Protein AF-A0A397VUZ9-F1 (afdb_monomer_lite)

Radius of gyration: 14.92 Å; chains: 1; bounding box: 32×34×38 Å

InterPro domains:
  IPR029058 Alpha/Beta hydrolase fold [G3DSA:3.40.50.1820] (1-97)

Structure (mmCIF, N/CA/C/O backbone):
data_AF-A0A397VUZ9-F1
#
_entry.id   AF-A0A397VUZ9-F1
#
loop_
_atom_site.group_PDB
_atom_site.id
_atom_site.type_symbol
_atom_site.label_atom_id
_atom_site.label_alt_id
_atom_site.label_comp_id
_atom_site.label_asym_id
_atom_site.label_entity_id
_atom_site.label_seq_id
_atom_site.pdbx_PDB_ins_code
_atom_site.Cartn_x
_atom_site.Cartn_y
_atom_site.Cartn_z
_atom_site.occupancy
_atom_site.B_iso_or_equiv
_atom_site.auth_seq_id
_atom_site.auth_comp_id
_atom_site.auth_asym_id
_atom_site.auth_atom_id
_atom_site.pdbx_PDB_model_num
ATOM 1 N N . VAL A 1 1 ? -0.074 19.258 12.856 1.00 52.62 1 VAL A N 1
ATOM 2 C CA . VAL A 1 1 ? -1.100 18.953 11.831 1.00 52.62 1 VAL A CA 1
ATOM 3 C C . VAL A 1 1 ? -1.509 17.497 11.993 1.00 52.62 1 VAL A C 1
ATOM 5 O O . VAL A 1 1 ? -0.643 16.651 11.869 1.00 52.62 1 VAL A O 1
ATOM 8 N N . ASN A 1 2 ? -2.749 17.236 12.419 1.00 82.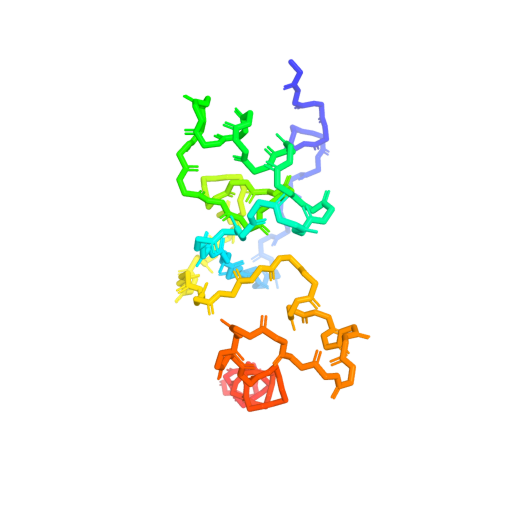62 2 ASN A N 1
ATOM 9 C CA . ASN A 1 2 ? -3.434 15.926 12.432 1.00 82.62 2 ASN A CA 1
ATOM 10 C C . ASN A 1 2 ? -4.866 16.137 12.982 1.00 82.62 2 ASN A C 1
ATOM 12 O O . ASN A 1 2 ? -5.248 15.557 13.995 1.00 82.62 2 ASN A O 1
ATOM 16 N N . TYR A 1 3 ? -5.595 17.113 12.431 1.00 94.25 3 TYR A N 1
ATOM 17 C CA . TYR A 1 3 ? -6.919 17.477 12.953 1.00 94.25 3 TYR A CA 1
ATOM 18 C C . TYR A 1 3 ? -7.925 16.349 12.697 1.00 94.25 3 TYR A C 1
ATOM 20 O O . TYR A 1 3 ? -8.579 15.893 13.625 1.00 94.25 3 TYR A O 1
ATOM 28 N N . PHE A 1 4 ? -7.942 15.816 11.471 1.00 94.38 4 PHE A N 1
ATOM 29 C CA . PHE A 1 4 ? -8.862 14.759 11.061 1.00 94.38 4 PHE A CA 1
ATOM 30 C C . PHE A 1 4 ? -8.804 13.515 11.965 1.00 94.38 4 PHE A C 1
ATOM 32 O O . PHE A 1 4 ? -9.823 13.173 12.555 1.00 94.38 4 PHE A O 1
ATOM 39 N N . ASN A 1 5 ? -7.631 12.896 12.180 1.00 91.94 5 ASN A N 1
ATOM 40 C CA . ASN A 1 5 ? -7.564 11.659 12.981 1.00 91.94 5 ASN A CA 1
ATOM 41 C C . ASN A 1 5 ? -7.902 11.881 14.465 1.00 91.94 5 ASN A C 1
ATOM 43 O O . ASN A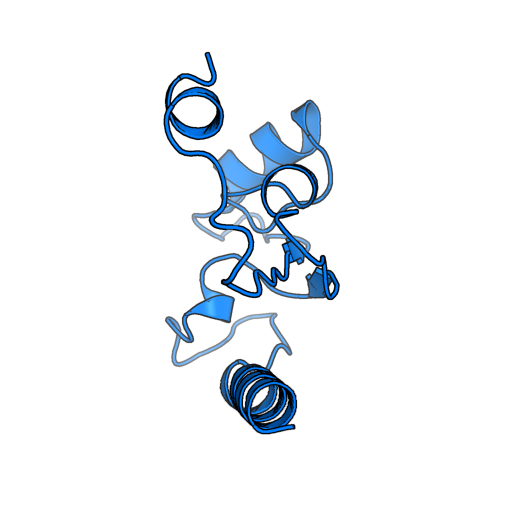 1 5 ? -8.269 10.937 15.155 1.00 91.94 5 ASN A O 1
ATOM 47 N N . LYS A 1 6 ? -7.767 13.113 14.978 1.00 92.94 6 LYS A N 1
ATOM 48 C CA . LYS A 1 6 ? -8.186 13.457 16.348 1.00 92.94 6 LYS A CA 1
ATOM 49 C C . LYS A 1 6 ? -9.693 13.668 16.448 1.00 92.94 6 LYS A C 1
ATOM 51 O O . LYS A 1 6 ? -10.283 13.347 17.473 1.00 92.94 6 LYS A O 1
ATOM 56 N N . SER A 1 7 ? -10.292 14.241 15.409 1.00 96.12 7 SER A N 1
ATOM 57 C CA . SER A 1 7 ? -11.716 14.571 15.370 1.00 96.12 7 SER A CA 1
ATOM 58 C C . SER A 1 7 ? -12.596 13.394 14.956 1.00 96.12 7 SER A C 1
ATOM 60 O O . SER A 1 7 ? -13.778 13.400 15.283 1.00 96.12 7 SER A O 1
ATOM 62 N N . ILE A 1 8 ? -12.041 12.401 14.256 1.00 94.62 8 ILE A N 1
ATOM 63 C CA . ILE A 1 8 ? -12.780 11.269 13.687 1.00 94.62 8 ILE A CA 1
ATOM 64 C C . ILE A 1 8 ? -12.253 9.954 14.287 1.00 94.62 8 ILE A C 1
ATOM 66 O O . ILE A 1 8 ? -11.432 9.274 13.667 1.00 94.62 8 ILE A O 1
ATOM 70 N N . PRO A 1 9 ? -12.671 9.596 15.516 1.00 94.62 9 PRO A N 1
ATOM 71 C CA . PRO A 1 9 ? -12.300 8.321 16.117 1.00 94.62 9 PRO A CA 1
ATOM 72 C C . PRO A 1 9 ? -13.008 7.147 15.425 1.00 94.62 9 PRO A C 1
ATOM 74 O O . PRO A 1 9 ? -14.120 7.278 14.913 1.00 94.62 9 PRO A O 1
ATOM 77 N N . ASN A 1 10 ? -12.373 5.973 15.458 1.00 96.06 10 ASN A N 1
ATOM 78 C CA . ASN A 1 10 ? -12.963 4.735 14.952 1.00 96.06 10 ASN A CA 1
ATOM 79 C C . ASN A 1 10 ? -14.192 4.323 15.771 1.00 96.06 10 ASN A C 1
ATOM 81 O O . ASN A 1 10 ? -14.203 4.434 16.999 1.00 96.06 10 ASN A O 1
ATOM 85 N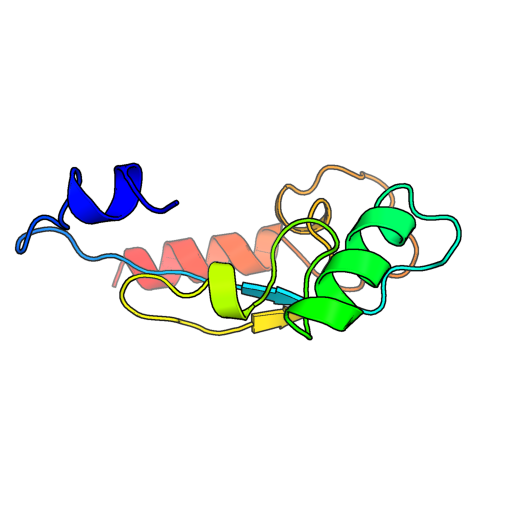 N . ASN A 1 11 ? -15.204 3.781 15.094 1.00 97.50 11 ASN A N 1
ATOM 86 C CA . ASN A 1 11 ? -16.355 3.186 15.761 1.00 97.50 11 ASN A CA 1
ATOM 87 C C . ASN A 1 11 ? -15.990 1.771 16.259 1.00 97.50 11 ASN A C 1
ATOM 89 O O . ASN A 1 11 ? -15.548 0.956 15.449 1.00 97.50 11 ASN A O 1
ATOM 93 N N . PRO A 1 12 ? -16.207 1.433 17.545 1.00 96.81 12 PRO A N 1
ATOM 94 C CA . PRO A 1 12 ? -15.841 0.123 18.090 1.00 96.81 12 PRO A CA 1
ATOM 95 C C . PRO A 1 12 ? -16.612 -1.060 17.479 1.00 96.81 12 PRO A C 1
ATOM 97 O O . PRO A 1 12 ? -16.176 -2.196 17.623 1.00 96.81 12 PRO A O 1
ATOM 100 N N . SER A 1 13 ? -17.742 -0.818 16.807 1.00 97.75 13 SER A N 1
ATOM 101 C CA . SER A 1 13 ? -18.546 -1.862 16.146 1.00 97.75 13 SER A CA 1
ATOM 102 C C . SER A 1 13 ? -18.145 -2.115 14.687 1.00 97.75 13 SER A C 1
ATOM 104 O O . SER A 1 13 ? -18.775 -2.928 14.017 1.00 97.75 13 SER A O 1
ATOM 106 N N . VAL A 1 14 ? -17.137 -1.405 14.169 1.00 97.75 14 VAL A N 1
ATOM 107 C CA . VAL A 1 14 ? -16.679 -1.521 12.778 1.00 97.75 14 VAL A CA 1
ATOM 108 C C . VAL A 1 14 ? -15.280 -2.125 12.755 1.00 97.75 14 VAL A C 1
ATOM 110 O O . VAL A 1 14 ? -14.377 -1.663 13.452 1.00 97.75 14 VAL A O 1
ATOM 113 N N . ALA A 1 15 ? -15.087 -3.148 11.927 1.00 97.25 15 ALA A N 1
ATOM 114 C CA . ALA A 1 15 ? -13.769 -3.701 11.665 1.00 97.25 15 ALA A CA 1
ATOM 115 C C . ALA A 1 15 ? -13.046 -2.857 10.603 1.00 97.25 15 ALA A C 1
ATOM 117 O O . ALA A 1 15 ? -13.563 -2.640 9.508 1.00 97.25 15 ALA A O 1
ATOM 118 N N . TYR A 1 16 ? -11.844 -2.381 10.929 1.00 97.81 16 TYR A N 1
ATOM 119 C CA . TYR A 1 16 ? -10.998 -1.595 10.031 1.00 97.81 16 TYR A CA 1
ATOM 120 C C . TYR A 1 16 ? -9.771 -2.413 9.642 1.00 97.81 16 TYR A C 1
ATOM 122 O O . TYR A 1 16 ? -9.064 -2.914 10.518 1.00 97.81 16 TYR A O 1
ATOM 130 N N . TYR A 1 17 ? -9.489 -2.490 8.346 1.00 98.00 17 TYR A N 1
ATOM 131 C CA . TYR A 1 17 ? -8.325 -3.174 7.792 1.00 98.00 17 TYR A CA 1
ATOM 132 C C . TYR A 1 17 ? -7.602 -2.241 6.832 1.00 98.00 17 TYR A C 1
ATOM 134 O O . TYR A 1 17 ? -8.246 -1.437 6.152 1.00 98.00 17 TYR A O 1
ATOM 142 N N . SER A 1 18 ? -6.281 -2.361 6.742 1.00 98.12 18 SER A N 1
ATOM 143 C CA . SER A 1 18 ? -5.528 -1.645 5.717 1.00 98.12 18 SER A CA 1
ATOM 144 C C . SER A 1 18 ? -4.376 -2.465 5.156 1.00 98.12 18 SER A C 1
ATOM 146 O O . SER A 1 18 ? -3.813 -3.339 5.817 1.00 98.12 18 SER A O 1
ATOM 148 N N . TYR A 1 19 ? -4.034 -2.150 3.913 1.00 98.19 19 TYR A N 1
ATOM 149 C CA . TYR A 1 19 ? -2.844 -2.622 3.224 1.00 98.19 19 TYR A CA 1
ATOM 150 C C . TYR A 1 19 ? -2.030 -1.392 2.827 1.00 98.19 19 TYR A C 1
ATOM 152 O O . TYR A 1 19 ? -2.596 -0.366 2.452 1.00 98.19 19 TYR A O 1
ATOM 160 N N . GLY A 1 20 ? -0.709 -1.481 2.937 1.00 98.00 20 GLY A N 1
ATOM 161 C CA . GLY A 1 20 ? 0.194 -0.492 2.348 1.00 98.00 20 GLY A CA 1
ATOM 162 C C . GLY A 1 20 ? 0.681 -0.973 0.990 1.00 98.00 20 GLY A C 1
ATOM 163 O O . GLY A 1 20 ? 0.549 -2.151 0.675 1.00 98.00 20 GLY A O 1
ATOM 164 N N . ALA A 1 21 ? 1.310 -0.088 0.230 1.00 97.62 21 ALA A N 1
ATOM 165 C CA . ALA A 1 21 ? 2.010 -0.447 -0.992 1.00 97.62 21 ALA A CA 1
ATOM 166 C C . ALA A 1 21 ? 3.427 0.131 -0.970 1.00 97.62 21 ALA A C 1
ATOM 168 O O . ALA A 1 21 ? 3.676 1.191 -0.384 1.00 97.62 21 ALA A O 1
ATOM 169 N N . SER A 1 22 ? 4.376 -0.590 -1.560 1.00 97.38 22 SER A N 1
ATOM 170 C CA . SER A 1 22 ? 5.700 -0.046 -1.827 1.00 97.38 22 SER A CA 1
ATOM 171 C C . SER A 1 22 ? 6.382 -0.765 -2.973 1.00 97.38 22 SER A C 1
ATOM 173 O O . SER A 1 22 ? 6.369 -1.988 -3.050 1.00 97.38 22 SER A O 1
ATOM 175 N N . THR A 1 23 ? 7.041 0.005 -3.829 1.00 95.12 23 THR A N 1
ATOM 176 C CA . THR A 1 23 ? 7.897 -0.523 -4.888 1.00 95.12 23 THR A CA 1
ATOM 177 C C . THR A 1 23 ? 9.017 0.466 -5.209 1.00 95.12 23 THR A C 1
ATOM 179 O O . THR A 1 23 ? 9.053 1.593 -4.701 1.00 95.12 23 THR A O 1
ATOM 182 N N . ASN A 1 24 ? 9.957 0.059 -6.057 1.00 94.31 24 ASN A N 1
ATOM 183 C CA . ASN A 1 24 ? 10.919 0.980 -6.647 1.00 94.31 24 ASN A CA 1
ATOM 184 C C . ASN A 1 24 ? 10.267 1.699 -7.829 1.00 94.31 24 ASN A C 1
ATOM 186 O O . ASN A 1 24 ? 10.197 1.170 -8.935 1.00 94.31 24 ASN A O 1
ATOM 190 N N . VAL A 1 25 ? 9.808 2.926 -7.589 1.00 93.25 25 VAL A N 1
ATOM 191 C CA . VAL A 1 25 ? 9.220 3.763 -8.637 1.00 93.25 25 VAL A CA 1
ATOM 192 C C . VAL A 1 25 ? 10.319 4.185 -9.628 1.00 93.25 25 VAL A C 1
ATOM 194 O O . VAL A 1 25 ? 11.326 4.763 -9.205 1.00 93.25 25 VAL A O 1
ATOM 197 N N . PRO A 1 26 ? 10.169 3.917 -10.938 1.00 92.06 26 PRO A N 1
ATOM 198 C CA . PRO A 1 26 ? 11.193 4.244 -11.925 1.00 92.06 26 PRO A CA 1
ATOM 199 C C . PRO A 1 26 ? 11.251 5.749 -12.222 1.00 92.06 26 PRO A C 1
ATOM 201 O O . PRO A 1 26 ? 10.244 6.443 -12.113 1.00 92.06 26 PRO A O 1
ATOM 204 N N . ILE A 1 27 ? 12.409 6.251 -12.672 1.00 94.50 27 ILE A N 1
ATOM 205 C CA . ILE A 1 27 ? 12.658 7.694 -12.884 1.00 94.50 27 ILE A CA 1
ATOM 206 C C . ILE A 1 27 ? 11.726 8.359 -13.908 1.00 94.50 27 ILE A C 1
ATOM 208 O O . ILE A 1 27 ? 11.437 9.547 -13.805 1.00 94.50 27 ILE A O 1
ATOM 212 N N . TRP A 1 28 ? 11.230 7.594 -14.881 1.00 90.62 28 TRP A N 1
ATOM 213 C CA . TRP A 1 28 ? 10.262 8.059 -15.881 1.00 90.62 28 TRP A CA 1
ATOM 214 C C . TRP A 1 28 ? 8.812 8.054 -15.381 1.00 90.62 28 TRP A C 1
ATOM 216 O O . TRP A 1 28 ? 7.938 8.583 -16.066 1.00 90.62 28 TRP A O 1
ATOM 226 N N . SER A 1 29 ? 8.528 7.462 -14.215 1.00 90.81 29 SER A N 1
ATOM 227 C CA . SER A 1 29 ? 7.187 7.507 -13.640 1.00 90.81 29 SER A CA 1
ATOM 228 C C . SER A 1 29 ? 6.881 8.922 -13.142 1.00 90.81 29 SER A C 1
ATOM 230 O O . SER A 1 29 ? 7.701 9.525 -12.448 1.00 90.81 29 SER A O 1
ATOM 232 N N . PRO A 1 30 ? 5.678 9.454 -13.395 1.00 92.31 30 PRO A N 1
ATOM 233 C CA . PRO A 1 30 ? 5.250 10.725 -12.806 1.00 92.31 30 PRO A CA 1
ATOM 234 C C . PRO A 1 30 ? 5.139 10.670 -11.271 1.00 92.31 30 PRO A C 1
ATOM 236 O O . PRO A 1 30 ? 5.076 11.718 -10.635 1.00 92.31 30 PRO A O 1
ATOM 239 N N . LEU A 1 31 ? 5.152 9.475 -10.667 1.00 94.69 31 LEU A N 1
ATOM 240 C CA . LEU A 1 31 ? 5.223 9.294 -9.215 1.00 94.69 31 LEU A CA 1
ATOM 241 C C . LEU A 1 31 ? 6.648 9.460 -8.656 1.00 94.69 31 LEU A C 1
ATOM 243 O O . LEU A 1 31 ? 6.824 9.514 -7.441 1.00 94.69 31 LEU A O 1
ATOM 247 N N . TYR A 1 32 ? 7.679 9.534 -9.508 1.00 96.31 32 TYR A N 1
ATOM 248 C CA . TYR A 1 32 ? 9.075 9.477 -9.068 1.00 96.31 32 TYR A CA 1
ATOM 249 C C . TYR A 1 32 ? 9.474 10.636 -8.152 1.00 96.31 32 TYR A C 1
ATOM 251 O O . TYR A 1 32 ? 10.169 10.437 -7.158 1.00 96.31 32 TYR A O 1
ATOM 259 N N . PHE A 1 33 ? 9.032 11.856 -8.460 1.00 98.00 33 PHE A N 1
ATOM 260 C CA . PHE A 1 33 ? 9.420 13.027 -7.675 1.00 98.00 33 PHE A CA 1
ATOM 261 C C . PHE A 1 33 ? 8.887 12.956 -6.236 1.00 98.00 33 PHE A C 1
ATOM 263 O O . PHE A 1 33 ? 9.648 13.107 -5.280 1.00 98.00 33 PHE A O 1
ATOM 270 N N . SER A 1 34 ? 7.596 12.664 -6.066 1.00 98.19 34 SER A N 1
ATOM 271 C CA . SER A 1 34 ? 6.987 12.482 -4.745 1.00 98.19 34 SER A CA 1
ATOM 272 C C . SER A 1 34 ? 7.532 11.244 -4.034 1.00 98.19 34 SER A C 1
ATOM 274 O O . SER A 1 34 ? 7.817 11.322 -2.839 1.00 98.19 34 SER A O 1
ATOM 276 N N . TYR A 1 35 ? 7.778 10.151 -4.767 1.00 98.25 35 TYR A N 1
ATOM 277 C CA . TYR A 1 35 ? 8.426 8.951 -4.238 1.00 98.25 35 TYR A CA 1
ATOM 278 C C . TYR A 1 35 ? 9.740 9.273 -3.521 1.00 98.25 35 TYR A C 1
ATOM 280 O O . TYR A 1 35 ? 9.937 8.822 -2.394 1.00 98.25 35 TYR A O 1
ATOM 288 N N . GLN A 1 36 ? 10.624 10.067 -4.140 1.00 98.44 36 GLN A N 1
ATOM 289 C CA . GLN A 1 36 ? 11.921 10.422 -3.550 1.00 98.44 36 GLN A CA 1
ATOM 290 C C . GLN A 1 36 ? 11.759 11.248 -2.269 1.00 98.44 36 GLN A C 1
ATOM 292 O O . GLN A 1 36 ? 12.375 10.928 -1.254 1.00 98.44 36 GLN A O 1
ATOM 297 N N . ILE A 1 37 ? 10.875 12.253 -2.286 1.00 98.50 37 ILE A N 1
ATOM 298 C CA . ILE A 1 37 ? 10.603 13.100 -1.112 1.00 98.50 37 ILE A CA 1
ATOM 299 C C . ILE A 1 37 ? 10.088 12.258 0.059 1.00 98.50 37 ILE A C 1
ATOM 301 O O . ILE A 1 37 ? 10.531 12.425 1.196 1.00 98.50 37 ILE A O 1
ATOM 305 N N . ILE A 1 38 ? 9.136 11.361 -0.206 1.00 98.62 38 ILE A N 1
ATOM 306 C CA . ILE A 1 38 ? 8.553 10.503 0.828 1.00 98.62 38 ILE A CA 1
ATOM 307 C C . ILE A 1 38 ? 9.582 9.471 1.287 1.00 98.62 38 ILE A C 1
ATOM 309 O O . ILE A 1 38 ? 9.691 9.223 2.484 1.00 98.62 38 ILE A O 1
ATOM 313 N N . LYS A 1 39 ? 10.380 8.910 0.374 1.00 98.19 39 LYS A N 1
ATOM 314 C CA . LYS A 1 39 ? 11.432 7.943 0.706 1.00 98.19 39 LYS A CA 1
ATOM 315 C C . LYS A 1 39 ? 12.445 8.521 1.678 1.00 98.19 39 LYS A C 1
ATOM 317 O O . LYS A 1 39 ? 12.789 7.856 2.650 1.00 98.19 39 LYS A O 1
ATOM 322 N N . GLU A 1 40 ? 12.875 9.755 1.441 1.00 98.31 40 GLU A N 1
ATOM 323 C CA . GLU A 1 40 ? 13.809 10.461 2.316 1.00 98.31 40 GLU A CA 1
ATOM 324 C C . GLU A 1 40 ? 13.210 10.734 3.706 1.00 98.31 40 GLU A C 1
ATOM 326 O O . GLU A 1 40 ? 13.889 10.564 4.716 1.00 98.31 40 GLU A O 1
ATOM 331 N N . LYS A 1 41 ? 11.933 11.133 3.776 1.00 98.00 41 LYS A N 1
ATOM 332 C CA . LYS A 1 41 ? 11.298 11.568 5.035 1.00 98.00 41 LYS A CA 1
ATOM 333 C C . LYS A 1 41 ? 10.660 10.448 5.853 1.00 98.00 41 LYS A C 1
ATOM 335 O O . LYS A 1 41 ? 10.638 10.514 7.080 1.00 98.00 41 LYS A O 1
ATOM 340 N N . GLU A 1 42 ? 10.072 9.467 5.183 1.00 97.94 42 GLU A N 1
ATOM 341 C CA . GLU A 1 42 ? 9.169 8.473 5.775 1.00 97.94 42 GLU A CA 1
ATOM 342 C C . GLU A 1 42 ? 9.505 7.028 5.379 1.00 97.94 42 GLU A C 1
ATOM 344 O O . GLU A 1 42 ? 8.978 6.099 5.993 1.00 97.94 42 GLU A O 1
ATOM 349 N N . GLY A 1 43 ? 10.403 6.822 4.408 1.00 98.19 43 GLY A N 1
ATOM 350 C CA . GLY A 1 43 ? 10.874 5.501 3.997 1.00 98.19 43 GLY A CA 1
ATOM 351 C C . GLY A 1 43 ? 10.019 4.843 2.900 1.00 98.19 43 GLY A C 1
ATOM 352 O O . GLY A 1 43 ? 9.561 5.527 1.979 1.00 98.19 43 GLY A O 1
ATOM 353 N N . PRO A 1 44 ? 9.840 3.505 2.931 1.00 98.44 44 PRO A N 1
ATOM 354 C CA . PRO A 1 44 ? 9.101 2.769 1.904 1.00 98.44 44 PRO A CA 1
ATOM 355 C C . PRO A 1 44 ? 7.732 3.392 1.606 1.00 98.44 44 PRO A C 1
ATOM 357 O O . PRO A 1 44 ? 6.981 3.735 2.521 1.00 98.44 44 PRO A O 1
ATOM 360 N N . ASN A 1 45 ? 7.428 3.571 0.322 1.00 98.62 45 ASN A N 1
ATOM 361 C CA . ASN A 1 45 ? 6.209 4.216 -0.153 1.00 98.62 45 ASN A CA 1
ATOM 362 C C . ASN A 1 45 ? 5.841 3.747 -1.566 1.00 98.62 45 ASN A C 1
ATOM 364 O O . ASN A 1 45 ? 6.657 3.119 -2.248 1.00 98.62 45 ASN A O 1
ATOM 368 N N . ASP A 1 46 ? 4.620 4.066 -1.978 1.00 97.38 46 ASP A N 1
ATOM 369 C CA . ASP A 1 46 ? 4.026 3.716 -3.274 1.00 97.38 46 ASP A CA 1
ATOM 370 C C . ASP A 1 46 ? 4.123 4.847 -4.318 1.00 97.38 46 ASP A C 1
ATOM 372 O O . ASP A 1 46 ? 3.551 4.766 -5.405 1.00 97.38 46 ASP A O 1
ATOM 376 N N . GLY A 1 47 ? 4.838 5.920 -3.981 1.00 97.31 47 GLY A N 1
ATOM 377 C CA . GLY A 1 47 ? 4.959 7.136 -4.771 1.00 97.31 47 GLY A CA 1
ATOM 378 C C . GLY A 1 47 ? 4.109 8.305 -4.288 1.00 97.31 47 GLY A C 1
ATOM 379 O O . GLY A 1 47 ? 4.434 9.438 -4.641 1.00 97.31 47 GLY A O 1
ATOM 380 N N . LEU A 1 48 ? 3.080 8.090 -3.461 1.00 97.62 48 LEU A N 1
ATOM 381 C CA . LEU A 1 48 ? 2.243 9.167 -2.901 1.00 97.62 48 LEU A CA 1
ATOM 382 C C . LEU A 1 48 ? 2.007 9.044 -1.394 1.00 97.62 48 LEU A C 1
ATOM 384 O O . LEU A 1 48 ? 1.821 10.061 -0.725 1.00 97.62 48 LEU A O 1
ATOM 388 N N . VAL A 1 49 ? 2.035 7.828 -0.853 1.00 98.19 49 VAL A N 1
ATOM 389 C CA . VAL A 1 49 ? 1.756 7.534 0.552 1.00 98.19 49 VAL A CA 1
ATOM 390 C C . VAL A 1 49 ? 2.8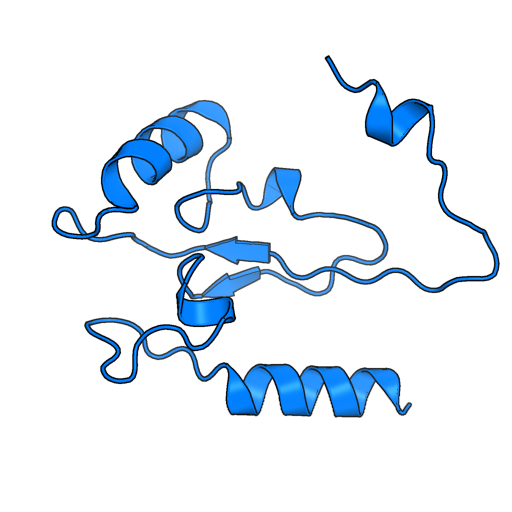28 6.591 1.091 1.00 98.19 49 VAL A C 1
ATOM 392 O O . VAL A 1 49 ? 3.157 5.572 0.485 1.00 98.19 49 VAL A O 1
ATOM 395 N N . SER A 1 50 ? 3.405 6.925 2.248 1.00 98.50 50 SER A N 1
ATOM 396 C CA . SER A 1 50 ? 4.346 6.029 2.925 1.00 98.50 50 SER A CA 1
ATOM 397 C C . SER A 1 50 ? 3.637 4.815 3.517 1.00 98.50 50 SER A C 1
ATOM 399 O O . SER A 1 50 ? 2.489 4.897 3.962 1.00 98.50 50 SER A O 1
ATOM 401 N N . VAL A 1 51 ? 4.354 3.696 3.624 1.00 98.50 51 VAL A N 1
ATOM 402 C CA . VAL A 1 51 ? 3.867 2.501 4.327 1.00 98.50 51 VAL A CA 1
ATOM 403 C C . VAL A 1 51 ? 3.479 2.847 5.765 1.00 98.50 51 VAL A C 1
ATOM 405 O O . VAL A 1 51 ? 2.459 2.372 6.255 1.00 98.50 51 VAL A O 1
ATOM 408 N N . LYS A 1 52 ? 4.246 3.728 6.420 1.00 97.50 52 LYS A N 1
ATOM 409 C CA . LYS A 1 52 ? 3.947 4.222 7.768 1.00 97.50 52 LYS A CA 1
ATOM 410 C C . LYS A 1 52 ? 2.597 4.946 7.832 1.00 97.50 52 LYS A C 1
ATOM 412 O O . LYS A 1 52 ? 1.851 4.737 8.781 1.00 97.50 52 LYS A O 1
ATOM 417 N N . SER A 1 53 ? 2.295 5.790 6.848 1.00 97.19 53 SER A N 1
ATOM 418 C CA . SER A 1 53 ? 1.038 6.545 6.772 1.00 97.19 53 SER A CA 1
ATOM 419 C C . SER A 1 53 ? -0.162 5.653 6.417 1.00 97.19 53 SER A C 1
ATOM 421 O O . SER A 1 53 ? -1.266 5.880 6.903 1.00 97.19 53 SER A O 1
ATOM 423 N N . ALA A 1 54 ? 0.054 4.595 5.627 1.00 97.88 54 ALA A N 1
ATOM 424 C CA . ALA A 1 54 ? -0.994 3.660 5.202 1.00 97.88 54 ALA A CA 1
ATOM 425 C C . ALA A 1 54 ? -1.465 2.676 6.298 1.00 97.88 54 ALA A C 1
ATOM 427 O O . ALA A 1 54 ? -2.473 1.981 6.125 1.00 97.88 54 ALA A O 1
ATOM 428 N N . GLN A 1 55 ? -0.749 2.572 7.421 1.00 97.50 55 GLN A N 1
ATOM 429 C CA . GLN A 1 55 ? -1.120 1.689 8.531 1.00 97.50 55 GLN A CA 1
ATOM 430 C C . GLN A 1 55 ? -2.317 2.255 9.308 1.00 97.50 55 GLN A C 1
ATOM 432 O O . GLN A 1 55 ? -2.201 3.262 10.007 1.00 97.50 55 GLN A O 1
ATOM 437 N N . TRP A 1 56 ? -3.468 1.583 9.219 1.00 96.06 56 TRP A N 1
ATOM 438 C CA . TRP A 1 56 ? -4.690 1.944 9.937 1.00 96.06 56 TRP A CA 1
ATOM 439 C C . TRP A 1 56 ? -5.513 0.705 10.296 1.00 96.06 56 TRP A C 1
ATOM 441 O O . TRP A 1 56 ? -5.642 -0.223 9.501 1.00 96.06 56 TRP A O 1
ATOM 451 N N . GLY A 1 57 ? -6.107 0.694 11.491 1.00 96.38 57 GLY A N 1
ATOM 452 C CA . GLY A 1 57 ? -6.845 -0.472 11.979 1.00 96.38 57 GLY A CA 1
ATOM 453 C C . GLY A 1 57 ? -5.949 -1.711 12.076 1.00 96.38 57 GLY A C 1
ATOM 454 O O . GLY A 1 57 ? -4.804 -1.626 12.525 1.00 96.38 57 GLY A O 1
ATOM 455 N N . LYS A 1 58 ? -6.462 -2.871 11.656 1.00 97.75 58 LYS A N 1
ATOM 456 C CA . LYS A 1 58 ? -5.656 -4.084 11.516 1.00 97.75 58 LYS A CA 1
ATOM 457 C C . LYS A 1 58 ? -4.866 -4.020 10.211 1.00 97.75 58 LYS A C 1
ATOM 459 O O . LYS A 1 58 ? -5.416 -4.202 9.126 1.00 97.75 58 LYS A O 1
ATOM 464 N N . TYR A 1 59 ? -3.564 -3.791 10.333 1.00 98.25 59 TYR A N 1
ATOM 465 C CA . TYR A 1 59 ? -2.665 -3.803 9.190 1.00 98.25 59 TYR A CA 1
ATOM 466 C C . TYR A 1 59 ? -2.460 -5.226 8.667 1.00 98.25 59 TYR A C 1
ATOM 468 O O . TYR A 1 59 ? -2.035 -6.112 9.410 1.00 98.25 59 TYR A O 1
ATOM 476 N N . MET A 1 60 ? -2.771 -5.438 7.393 1.00 98.12 60 MET A N 1
ATOM 477 C CA . MET A 1 60 ? -2.776 -6.755 6.759 1.00 98.12 60 MET A CA 1
ATOM 478 C C . MET A 1 60 ? -1.483 -7.053 5.992 1.00 98.12 60 MET A C 1
ATOM 480 O O . MET A 1 60 ? -1.165 -8.218 5.769 1.00 98.12 60 MET A O 1
ATOM 484 N N . GLY A 1 61 ? -0.723 -6.022 5.613 1.00 97.56 61 GLY A N 1
ATOM 485 C CA . GLY A 1 61 ? 0.571 -6.169 4.949 1.00 97.56 61 GLY A CA 1
ATOM 486 C C . GLY A 1 61 ? 0.888 -5.046 3.966 1.00 97.56 61 GLY A C 1
ATOM 487 O O . GLY A 1 61 ? 0.074 -4.151 3.726 1.00 97.56 61 GLY A O 1
ATOM 488 N N . THR A 1 62 ? 2.090 -5.102 3.395 1.00 98.19 62 THR A N 1
ATOM 489 C CA . THR A 1 62 ? 2.531 -4.228 2.302 1.00 98.19 62 THR A CA 1
ATOM 490 C C . THR A 1 62 ? 2.555 -5.026 1.003 1.00 98.19 62 THR A C 1
ATOM 492 O O . THR A 1 62 ? 3.202 -6.070 0.955 1.00 98.19 62 THR A O 1
ATOM 495 N N . VAL A 1 63 ? 1.872 -4.549 -0.036 1.00 97.06 63 VAL A N 1
ATOM 496 C CA . VAL A 1 63 ? 1.923 -5.141 -1.379 1.00 97.06 63 VAL A CA 1
ATOM 497 C C . VAL A 1 63 ? 3.003 -4.479 -2.232 1.00 97.06 63 VAL A C 1
ATOM 499 O O . VAL A 1 63 ? 3.281 -3.286 -2.095 1.00 97.06 63 VAL A O 1
ATOM 502 N N . GLU A 1 64 ? 3.631 -5.259 -3.107 1.00 95.94 64 GLU A N 1
ATOM 503 C CA . GLU A 1 64 ? 4.697 -4.774 -3.983 1.00 95.94 64 GLU A CA 1
ATOM 504 C C . GLU A 1 64 ? 4.116 -4.149 -5.255 1.00 95.94 64 GLU A C 1
ATOM 506 O O . GLU A 1 64 ? 3.990 -4.799 -6.290 1.00 95.94 64 GLU A O 1
ATOM 511 N N . CYS A 1 65 ? 3.711 -2.884 -5.167 1.00 94.88 65 CYS A N 1
ATOM 512 C CA . CYS A 1 65 ? 3.184 -2.124 -6.295 1.00 94.88 65 CYS A CA 1
ATOM 513 C C . CYS A 1 65 ? 3.308 -0.614 -6.055 1.00 94.88 65 CYS A C 1
ATOM 515 O O . CYS A 1 65 ? 3.621 -0.178 -4.940 1.00 94.88 65 CYS A O 1
ATOM 517 N N . ASP A 1 66 ? 3.080 0.188 -7.097 1.00 94.50 66 ASP A N 1
ATOM 518 C CA . ASP A 1 66 ? 2.936 1.638 -6.938 1.00 94.50 66 ASP A CA 1
ATOM 519 C C . ASP A 1 66 ? 1.482 2.042 -6.630 1.00 94.50 66 ASP A C 1
ATOM 521 O O . ASP A 1 66 ? 0.566 1.214 -6.573 1.00 94.50 66 ASP A O 1
ATOM 525 N N . HIS A 1 67 ? 1.264 3.336 -6.399 1.00 95.06 67 HIS A N 1
ATOM 526 C CA . HIS A 1 67 ? -0.044 3.862 -6.018 1.00 95.06 67 HIS A CA 1
ATOM 527 C C . HIS A 1 67 ? -1.123 3.655 -7.095 1.00 95.06 67 HIS A C 1
ATOM 529 O O . HIS A 1 67 ? -2.316 3.575 -6.797 1.00 95.06 67 HIS A O 1
ATOM 535 N N . TRP A 1 68 ? -0.739 3.611 -8.369 1.00 92.94 68 TRP A N 1
ATOM 536 C CA . TRP A 1 68 ? -1.679 3.492 -9.482 1.00 92.94 68 TRP A CA 1
ATOM 537 C C . TRP A 1 68 ? -1.966 2.049 -9.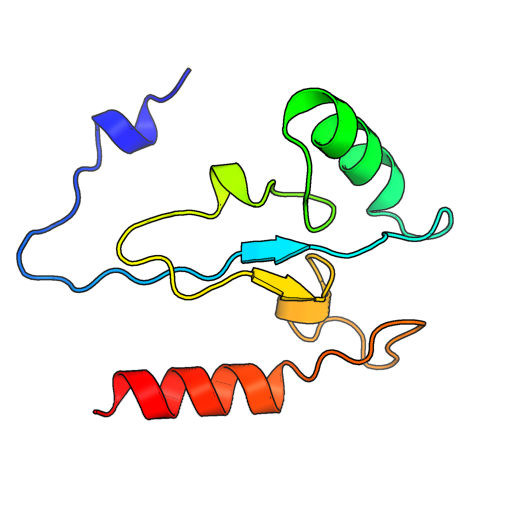865 1.00 92.94 68 TRP A C 1
ATOM 539 O O . TRP A 1 68 ? -3.084 1.766 -10.311 1.00 92.94 68 TRP A O 1
ATOM 549 N N . ASP A 1 69 ? -1.027 1.143 -9.620 1.00 92.50 69 ASP A N 1
ATOM 550 C CA . ASP A 1 69 ? -1.253 -0.297 -9.724 1.00 92.50 69 ASP A CA 1
ATOM 551 C C . ASP A 1 69 ? -2.420 -0.758 -8.838 1.00 92.50 69 ASP A C 1
ATOM 553 O O . ASP A 1 69 ? -3.263 -1.531 -9.301 1.00 92.50 69 ASP A O 1
ATOM 557 N N . LEU A 1 70 ? -2.546 -0.207 -7.620 1.00 91.88 70 LEU A N 1
ATOM 558 C CA . LEU A 1 70 ? -3.669 -0.481 -6.710 1.00 91.88 70 LEU A CA 1
ATOM 559 C C . LEU A 1 70 ? -5.037 -0.189 -7.334 1.00 91.88 70 LEU A C 1
ATOM 561 O O . LEU A 1 70 ? -6.015 -0.843 -7.009 1.00 91.88 70 LEU A O 1
ATOM 565 N N . THR A 1 71 ? -5.139 0.781 -8.241 1.00 88.81 71 THR A N 1
ATOM 566 C CA . THR A 1 71 ? -6.427 1.150 -8.865 1.00 88.81 71 THR A CA 1
ATOM 567 C C . THR A 1 71 ? -6.636 0.499 -10.229 1.00 88.81 71 THR A C 1
ATOM 569 O O . THR A 1 71 ? -7.607 0.812 -10.917 1.00 88.81 71 THR A O 1
ATOM 572 N N . ASN A 1 72 ? -5.729 -0.396 -10.639 1.00 86.50 72 ASN A N 1
ATOM 573 C CA . ASN A 1 72 ? -5.697 -0.986 -11.976 1.00 86.50 72 ASN A CA 1
ATOM 574 C C . ASN A 1 72 ? -5.762 0.077 -13.094 1.00 86.50 72 ASN A C 1
ATOM 576 O O . ASN A 1 72 ? -6.393 -0.122 -14.135 1.00 86.50 72 ASN A O 1
ATOM 580 N N . ARG A 1 73 ? -5.153 1.251 -12.860 1.00 79.38 73 ARG A N 1
ATOM 581 C CA . ARG A 1 73 ? -5.303 2.422 -13.738 1.00 79.38 73 ARG A CA 1
ATOM 582 C C . ARG A 1 73 ? -4.731 2.183 -15.134 1.00 79.38 73 ARG A C 1
ATOM 584 O O . ARG A 1 73 ? -5.276 2.683 -16.120 1.00 79.38 73 ARG A O 1
ATOM 591 N N . TRP A 1 74 ? -3.624 1.451 -15.224 1.00 70.62 74 TRP A N 1
ATOM 592 C CA . TRP A 1 74 ? -2.919 1.210 -16.478 1.00 70.62 74 TRP A CA 1
ATOM 593 C C . TRP A 1 74 ? -3.305 -0.142 -17.071 1.00 70.62 74 TRP A C 1
ATOM 595 O O . TRP A 1 74 ? -3.082 -1.184 -16.464 1.00 70.62 74 TRP A O 1
ATOM 605 N N . ARG A 1 75 ? -3.823 -0.139 -18.307 1.00 61.84 75 ARG A N 1
ATOM 606 C CA . ARG A 1 75 ? -4.047 -1.381 -19.073 1.00 61.84 75 ARG A CA 1
ATOM 607 C C . ARG A 1 75 ? -2.739 -2.091 -19.445 1.00 61.84 75 ARG A C 1
ATOM 609 O O . ARG A 1 75 ? -2.752 -3.291 -19.685 1.00 61.84 75 ARG A O 1
ATOM 616 N N . LEU A 1 76 ? -1.633 -1.348 -19.512 1.00 61.62 76 LEU A N 1
ATOM 617 C CA . LEU A 1 76 ? -0.284 -1.860 -19.739 1.00 61.62 76 LEU A CA 1
ATOM 618 C C . LEU A 1 76 ? 0.552 -1.564 -18.495 1.00 61.62 76 LEU A C 1
ATOM 620 O O . LEU A 1 76 ? 0.874 -0.407 -18.230 1.00 61.62 76 LEU A O 1
ATOM 624 N N . LYS A 1 77 ? 0.893 -2.606 -17.737 1.00 66.19 77 LYS A N 1
ATOM 625 C CA . LYS A 1 77 ? 1.777 -2.494 -16.574 1.00 66.19 77 LYS A CA 1
ATOM 626 C C . LYS A 1 77 ? 3.216 -2.576 -17.049 1.00 66.19 77 LYS A C 1
ATOM 628 O O . LYS A 1 77 ? 3.679 -3.632 -17.472 1.00 66.19 77 LYS A O 1
ATOM 633 N N . ILE A 1 78 ? 3.920 -1.451 -17.025 1.00 67.56 78 ILE A N 1
ATOM 634 C CA . ILE A 1 78 ? 5.335 -1.412 -17.390 1.00 67.56 78 ILE A CA 1
ATOM 635 C C . ILE A 1 78 ? 6.145 -1.565 -16.105 1.00 67.56 78 ILE A C 1
ATOM 637 O O . ILE A 1 78 ? 6.293 -0.610 -15.350 1.00 67.56 78 ILE A O 1
ATOM 641 N N . GLY A 1 79 ? 6.669 -2.769 -15.870 1.00 69.69 79 GLY A N 1
ATOM 642 C CA . GLY A 1 79 ? 7.568 -3.043 -14.744 1.00 69.69 79 GLY A CA 1
ATOM 643 C C . GLY A 1 79 ? 6.889 -3.407 -13.421 1.00 69.69 79 GLY A C 1
ATOM 644 O O . GLY A 1 79 ? 7.581 -3.487 -12.414 1.00 69.69 79 GLY A O 1
ATOM 645 N N . SER A 1 80 ? 5.577 -3.660 -13.419 1.00 82.12 80 SER A N 1
ATOM 646 C CA . SER A 1 80 ? 4.838 -4.148 -12.248 1.00 82.12 80 SER A CA 1
ATOM 647 C C . SER A 1 80 ? 4.240 -5.528 -12.520 1.00 82.12 80 SER A C 1
ATOM 649 O O . SER A 1 80 ? 3.572 -5.730 -13.537 1.00 82.12 80 SER A O 1
ATOM 651 N N . SER A 1 81 ? 4.496 -6.479 -11.620 1.00 86.88 81 SER A N 1
ATOM 652 C CA . SER A 1 81 ? 3.918 -7.832 -11.625 1.00 86.88 81 SER A CA 1
ATOM 653 C C . SER A 1 81 ? 2.664 -7.944 -10.755 1.00 86.88 81 SER A C 1
ATOM 655 O O . SER A 1 81 ? 2.055 -9.009 -10.701 1.00 86.88 81 SER A O 1
ATOM 657 N N . PHE A 1 82 ? 2.268 -6.863 -10.078 1.00 92.81 82 PHE A N 1
ATOM 658 C CA . PHE A 1 82 ? 1.129 -6.866 -9.172 1.00 92.81 82 PHE A CA 1
ATOM 659 C C . PHE A 1 82 ? -0.178 -7.118 -9.923 1.00 92.81 82 PHE A C 1
ATOM 661 O O . PHE A 1 82 ? -0.491 -6.400 -10.875 1.00 92.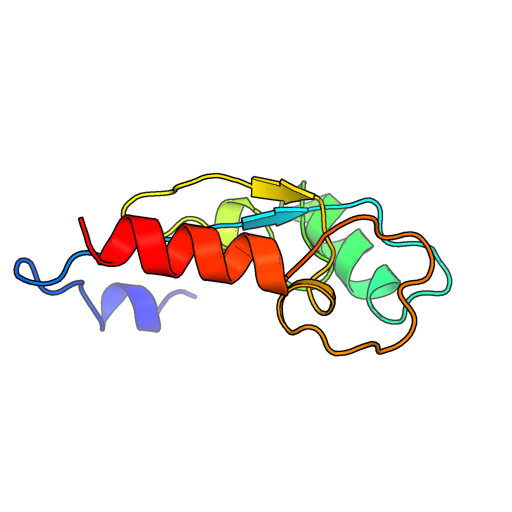81 82 PHE A O 1
ATOM 668 N N . ASP A 1 83 ? -0.972 -8.096 -9.487 1.00 93.06 83 ASP A N 1
ATOM 669 C CA . ASP A 1 83 ? -2.324 -8.336 -9.993 1.00 93.06 83 ASP A CA 1
ATOM 670 C C . ASP A 1 83 ? -3.374 -7.727 -9.037 1.00 93.06 83 ASP A C 1
ATOM 672 O O . ASP A 1 83 ? -3.682 -8.316 -7.998 1.00 93.06 83 ASP A O 1
ATOM 676 N N . PRO A 1 84 ? -3.958 -6.554 -9.363 1.00 92.75 84 PRO A N 1
ATOM 677 C CA . PRO A 1 84 ? -4.975 -5.933 -8.532 1.00 92.75 84 PRO A CA 1
ATOM 678 C C . PRO A 1 84 ? -6.269 -6.750 -8.516 1.00 92.75 84 PRO A C 1
ATOM 680 O O . PRO A 1 84 ? -6.981 -6.715 -7.518 1.00 92.75 84 PRO A O 1
ATOM 683 N N . VAL A 1 85 ? -6.593 -7.488 -9.584 1.00 93.38 85 VAL A N 1
ATOM 684 C CA . VAL A 1 85 ? -7.827 -8.284 -9.635 1.00 93.38 85 VAL A CA 1
ATOM 685 C C . VAL A 1 85 ? -7.719 -9.443 -8.656 1.00 93.38 85 VAL A C 1
ATOM 687 O O . VAL A 1 85 ? -8.591 -9.592 -7.802 1.00 93.38 85 VAL A O 1
ATOM 690 N N . GLU A 1 86 ? -6.632 -10.214 -8.724 1.00 95.44 86 GLU A N 1
ATOM 691 C CA . GLU A 1 86 ? -6.378 -11.298 -7.769 1.00 95.44 86 GLU A CA 1
ATOM 692 C C . GLU A 1 86 ? -6.304 -10.767 -6.330 1.00 95.44 86 GLU A C 1
ATOM 694 O O . GLU A 1 86 ? -6.945 -11.314 -5.428 1.00 95.44 86 GLU A O 1
ATOM 699 N N . PHE A 1 87 ? -5.592 -9.656 -6.112 1.00 96.50 87 PHE A N 1
ATOM 700 C CA . PHE A 1 87 ? -5.496 -9.026 -4.798 1.00 96.50 87 PHE A CA 1
ATOM 701 C C . PHE A 1 87 ? -6.875 -8.687 -4.212 1.00 96.50 87 PHE A C 1
ATOM 703 O O . PHE A 1 87 ? -7.178 -9.089 -3.086 1.00 96.50 87 PHE A O 1
ATOM 710 N N . TYR A 1 88 ? -7.741 -7.998 -4.963 1.00 96.50 88 TYR A N 1
ATOM 711 C CA . TYR A 1 88 ? -9.065 -7.631 -4.456 1.00 96.50 88 TYR A CA 1
ATOM 712 C C . TYR A 1 88 ? -10.026 -8.818 -4.347 1.00 96.50 88 TYR A C 1
ATOM 714 O O . TYR A 1 88 ? -10.878 -8.802 -3.458 1.00 96.50 88 TYR A O 1
ATOM 722 N N . LEU A 1 89 ? -9.883 -9.865 -5.168 1.00 97.38 89 LEU A N 1
ATOM 723 C CA . LEU A 1 89 ? -10.621 -11.121 -4.975 1.00 97.38 89 LEU A CA 1
ATOM 724 C C . LEU A 1 89 ? -10.241 -11.791 -3.647 1.00 97.38 89 LEU A C 1
ATOM 726 O O . LEU A 1 89 ? -11.122 -12.246 -2.912 1.00 97.38 89 LEU A O 1
ATOM 730 N N . ASN A 1 90 ? -8.955 -11.784 -3.292 1.00 97.38 90 ASN A N 1
ATOM 731 C CA . ASN A 1 90 ? -8.485 -12.287 -2.001 1.00 97.38 90 ASN A CA 1
ATOM 732 C C . ASN A 1 90 ? -8.992 -11.430 -0.831 1.00 97.38 90 ASN A C 1
ATOM 734 O O . ASN A 1 90 ? -9.431 -11.980 0.179 1.00 97.38 90 ASN A O 1
ATOM 738 N N . VAL A 1 91 ? -9.011 -10.098 -0.973 1.00 97.31 91 VAL A N 1
ATOM 739 C CA . VAL A 1 91 ? -9.609 -9.196 0.033 1.00 97.31 91 VAL A CA 1
ATOM 740 C C . VAL A 1 91 ? -11.106 -9.468 0.194 1.00 97.31 91 VAL A C 1
ATOM 742 O O . VAL A 1 91 ? -11.581 -9.588 1.320 1.00 97.31 91 VAL A O 1
ATOM 745 N N . ALA A 1 92 ? -11.854 -9.609 -0.903 1.00 98.06 92 ALA A N 1
ATOM 746 C CA . ALA A 1 92 ? -13.283 -9.920 -0.856 1.00 98.06 92 ALA A CA 1
ATOM 747 C C . ALA A 1 92 ? -13.549 -11.275 -0.183 1.00 98.06 92 ALA A C 1
ATOM 749 O O . ALA A 1 92 ? -14.462 -11.388 0.630 1.00 98.06 92 ALA A O 1
ATOM 750 N N . THR A 1 93 ? -12.714 -12.276 -0.473 1.00 98.19 93 THR A N 1
ATOM 751 C CA . THR A 1 93 ? -12.786 -13.600 0.159 1.00 98.19 93 THR A CA 1
ATOM 752 C C . THR A 1 93 ? -12.523 -13.507 1.660 1.00 98.19 93 THR A C 1
ATOM 754 O O . THR A 1 93 ? -13.299 -14.045 2.441 1.00 98.19 93 THR A O 1
ATOM 757 N N . PHE A 1 94 ? -11.486 -12.773 2.073 1.00 97.00 94 PHE A N 1
ATOM 758 C CA . PHE A 1 94 ? -11.178 -12.522 3.483 1.00 97.00 94 PHE A CA 1
ATOM 759 C C . PHE A 1 94 ? -12.316 -11.806 4.226 1.00 97.00 94 PHE A C 1
ATOM 761 O O . PHE A 1 94 ? -12.593 -12.129 5.373 1.00 97.00 94 PHE A O 1
ATOM 768 N N . LEU A 1 95 ? -12.982 -10.838 3.592 1.00 96.94 95 LEU A N 1
ATOM 769 C CA . LEU A 1 95 ? -14.088 -10.105 4.218 1.00 96.94 95 LEU A CA 1
ATOM 770 C C . LEU A 1 95 ? -15.390 -10.915 4.297 1.00 96.94 95 LEU A C 1
ATOM 772 O O . LEU A 1 95 ? -16.279 -10.556 5.064 1.00 96.94 95 LEU A O 1
ATOM 776 N N . ALA A 1 96 ? -15.525 -11.970 3.490 1.00 96.75 96 ALA A N 1
ATOM 777 C CA . ALA A 1 96 ? -16.685 -12.857 3.508 1.00 96.75 96 ALA A CA 1
ATOM 778 C C . ALA A 1 96 ? -16.612 -13.935 4.607 1.00 96.75 96 ALA A C 1
ATOM 780 O O . ALA A 1 96 ? -17.614 -14.612 4.845 1.00 96.75 96 ALA A O 1
ATOM 781 N N . THR A 1 97 ? -15.448 -14.105 5.245 1.00 86.31 97 THR A N 1
ATOM 782 C CA . THR A 1 97 ? -15.198 -15.059 6.341 1.00 86.31 97 THR A CA 1
ATOM 783 C C . THR A 1 97 ? -15.177 -14.371 7.694 1.00 86.31 97 THR A C 1
ATOM 785 O O . THR A 1 97 ? -15.749 -14.944 8.646 1.00 86.31 97 THR A O 1
#

Organism: NCBI:txid44941

Secondary structure (DSSP, 8-state):
--HHHHHSPPPTTS--EEEEE-----TTSTTHHHHHHHHHHH-SBSSSSBHHHH--SEEEEEESS-TTGGGT--SS-SS----HHHHHHHHHHHHT-

Sequence (97 aa):
VNYFNKSIPNNPSVAYYSYGASTNVPIWSPLYFSYQIIKEKEGPNDGLVSVKSAQWGKYMGTVECDHWDLTNRWRLKIGSSFDPVEFYLNVATFLAT

pLDDT: mean 93.15, std 8.99, range [52.62, 98.62]

Foldseek 3Di:
DPVVPVVDDDDPVDQDEFEFEFEPDDPPDPLNVQCVVCCVVPNGHQSPDHRVRRDDGHYPYYHYHHPVVCVVNDPDDDPDPDDNVVVVVVVVVVVVD